Protein AF-A0A1Q7BF94-F1 (afdb_monomer_lite)

Structure (mmCIF, N/CA/C/O backbone):
data_AF-A0A1Q7BF94-F1
#
_entry.id   AF-A0A1Q7BF94-F1
#
loop_
_atom_site.group_PDB
_atom_site.id
_atom_site.type_symbol
_atom_site.label_atom_id
_atom_site.label_alt_id
_atom_site.label_comp_id
_atom_site.label_asym_id
_atom_site.label_entity_id
_atom_site.label_seq_id
_atom_site.pdbx_PDB_ins_code
_atom_site.Cartn_x
_atom_site.Cartn_y
_atom_site.Cartn_z
_atom_site.occupancy
_atom_site.B_iso_or_equiv
_atom_site.auth_seq_id
_atom_site.auth_comp_id
_atom_site.auth_asym_id
_atom_site.auth_atom_id
_atom_site.pdbx_PDB_model_num
ATOM 1 N N . MET A 1 1 ? 32.472 3.918 -48.542 1.00 66.25 1 MET A N 1
ATOM 2 C CA . MET A 1 1 ? 31.817 2.669 -48.081 1.00 66.25 1 MET A CA 1
ATOM 3 C C . MET A 1 1 ? 31.823 2.510 -46.561 1.00 66.25 1 MET A C 1
ATOM 5 O O . MET A 1 1 ? 30.796 2.153 -46.005 1.00 66.25 1 MET A O 1
ATOM 9 N N . THR A 1 2 ? 32.910 2.847 -45.864 1.00 86.94 2 THR A N 1
ATOM 10 C CA . THR A 1 2 ? 33.035 2.756 -44.392 1.00 86.94 2 THR A CA 1
ATOM 11 C C . THR A 1 2 ? 32.026 3.598 -43.596 1.00 86.94 2 THR A C 1
ATOM 13 O O . THR A 1 2 ? 31.486 3.116 -42.607 1.00 86.94 2 THR A O 1
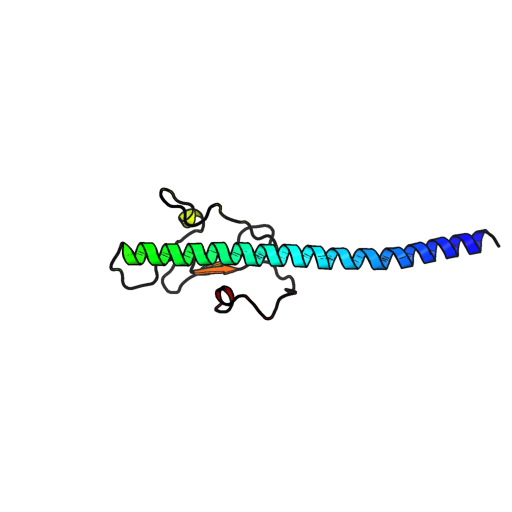ATOM 16 N N . TYR A 1 3 ? 31.705 4.817 -44.042 1.00 90.69 3 TYR A N 1
ATOM 17 C CA . TYR A 1 3 ? 30.733 5.689 -43.359 1.00 90.69 3 TYR A CA 1
ATOM 18 C C . TYR A 1 3 ? 29.303 5.120 -43.347 1.00 90.69 3 TYR A C 1
ATOM 20 O O . TYR A 1 3 ? 28.638 5.113 -42.314 1.00 90.69 3 TYR A O 1
ATOM 28 N N . LEU A 1 4 ? 28.855 4.581 -44.485 1.00 91.81 4 LEU A N 1
ATOM 29 C CA . LEU A 1 4 ? 27.549 3.927 -44.618 1.00 91.81 4 LEU A CA 1
ATOM 30 C C . LEU A 1 4 ? 27.435 2.712 -43.692 1.00 91.81 4 LEU A C 1
ATOM 32 O O . LEU A 1 4 ? 26.418 2.538 -43.028 1.00 91.81 4 LEU A O 1
ATOM 36 N N . MET A 1 5 ? 28.502 1.916 -43.599 1.00 92.31 5 MET A N 1
ATOM 37 C CA . MET A 1 5 ? 28.543 0.743 -42.727 1.00 92.31 5 MET A CA 1
ATOM 38 C C . MET A 1 5 ? 28.498 1.134 -41.237 1.00 92.31 5 MET A C 1
ATOM 40 O O . MET A 1 5 ? 27.786 0.503 -40.459 1.00 92.31 5 MET A O 1
ATOM 44 N N . LEU A 1 6 ? 29.186 2.217 -40.853 1.00 93.75 6 LEU A N 1
ATOM 45 C CA . LEU A 1 6 ? 29.161 2.757 -39.489 1.00 93.75 6 LEU A CA 1
ATOM 46 C C . LEU A 1 6 ? 27.773 3.286 -39.099 1.00 93.75 6 LEU A C 1
ATOM 48 O O . LEU A 1 6 ? 27.277 2.969 -38.020 1.00 93.75 6 LEU A O 1
ATOM 52 N N . MET A 1 7 ? 27.127 4.057 -39.980 1.00 93.81 7 MET A N 1
ATOM 53 C CA . MET A 1 7 ? 25.766 4.554 -39.749 1.00 93.81 7 MET A CA 1
ATOM 54 C C . MET A 1 7 ? 24.781 3.398 -39.550 1.00 93.81 7 MET A C 1
ATOM 56 O O . MET A 1 7 ? 23.967 3.429 -38.629 1.00 93.81 7 MET A O 1
ATOM 60 N N . PHE A 1 8 ? 24.903 2.341 -40.358 1.00 93.50 8 PHE A N 1
ATOM 61 C CA . PHE A 1 8 ? 24.053 1.159 -40.244 1.00 93.50 8 PHE A CA 1
ATOM 62 C C . PHE A 1 8 ? 24.258 0.418 -38.914 1.00 93.50 8 PHE A C 1
ATOM 64 O O . PHE A 1 8 ? 23.287 0.030 -38.266 1.00 93.50 8 PHE A O 1
ATOM 71 N N . ALA A 1 9 ? 25.509 0.280 -38.459 1.00 92.88 9 ALA A N 1
ATOM 72 C CA . ALA A 1 9 ? 25.824 -0.329 -37.168 1.00 92.88 9 ALA A CA 1
ATOM 73 C C . ALA A 1 9 ? 25.214 0.453 -35.989 1.00 92.88 9 ALA A C 1
ATOM 75 O O . ALA A 1 9 ? 24.621 -0.149 -35.096 1.00 92.88 9 ALA A O 1
ATOM 76 N N . ILE A 1 10 ? 25.293 1.788 -36.008 1.00 92.44 10 ILE A N 1
ATOM 77 C CA . ILE A 1 10 ? 24.717 2.645 -34.957 1.00 92.44 10 ILE A CA 1
ATOM 78 C C . ILE A 1 10 ? 23.188 2.503 -34.908 1.00 92.44 10 ILE A C 1
ATOM 80 O O . ILE A 1 10 ? 22.615 2.376 -33.825 1.00 92.44 10 ILE A O 1
ATOM 84 N N . VAL A 1 11 ? 22.524 2.463 -36.068 1.00 92.06 11 VAL A N 1
ATOM 85 C CA . VAL A 1 11 ? 21.068 2.262 -36.151 1.00 92.06 11 VAL A CA 1
ATOM 86 C C . VAL A 1 11 ? 20.665 0.890 -35.601 1.00 92.06 11 VAL A C 1
ATOM 88 O O . VAL A 1 11 ? 19.726 0.807 -34.810 1.00 92.06 11 VAL A O 1
ATOM 91 N N . LEU A 1 12 ? 21.394 -0.177 -35.949 1.00 89.56 12 LEU A N 1
ATOM 92 C CA . LEU A 1 12 ? 21.127 -1.525 -35.433 1.00 89.56 12 LEU A CA 1
ATOM 93 C C . LEU A 1 12 ? 21.266 -1.599 -33.907 1.00 89.56 12 LEU A C 1
ATOM 95 O O . LEU A 1 12 ? 20.412 -2.185 -33.239 1.00 89.56 12 LEU A O 1
ATOM 99 N N . ILE A 1 13 ? 22.291 -0.955 -33.345 1.00 87.31 13 ILE A N 1
ATOM 100 C CA . ILE A 1 13 ? 22.498 -0.881 -31.892 1.00 87.31 13 ILE A CA 1
ATOM 101 C C . ILE A 1 13 ? 21.365 -0.088 -31.218 1.00 87.31 13 ILE A C 1
ATOM 103 O O . ILE A 1 13 ? 20.851 -0.507 -30.177 1.00 87.31 13 ILE A O 1
ATOM 107 N N . GLY A 1 14 ? 20.916 1.018 -31.819 1.00 82.44 14 GLY A N 1
ATOM 108 C CA . GLY A 1 14 ? 19.791 1.809 -31.308 1.00 82.44 14 GLY A CA 1
ATOM 109 C C . GLY A 1 14 ? 18.471 1.025 -31.266 1.00 82.44 14 GLY A C 1
ATOM 110 O O . GLY A 1 14 ? 17.755 1.053 -30.259 1.00 82.44 14 GLY A O 1
ATOM 111 N N . ILE A 1 15 ? 18.173 0.260 -32.322 1.00 81.81 15 ILE A N 1
ATOM 112 C CA . ILE A 1 15 ? 16.977 -0.596 -32.383 1.00 81.81 15 ILE A CA 1
ATOM 113 C C . ILE A 1 15 ? 17.057 -1.711 -31.332 1.00 81.81 15 ILE A C 1
ATOM 115 O O . ILE A 1 15 ? 16.098 -1.909 -30.583 1.00 81.81 15 ILE A O 1
ATOM 119 N N . ALA A 1 16 ? 18.204 -2.390 -31.218 1.00 77.81 16 ALA A N 1
ATOM 120 C CA . ALA A 1 16 ? 18.407 -3.458 -30.237 1.00 77.81 16 ALA A CA 1
ATOM 121 C C . ALA A 1 16 ? 18.238 -2.966 -28.786 1.00 77.81 16 ALA A C 1
ATOM 123 O O . ALA A 1 16 ? 17.607 -3.633 -27.966 1.00 77.81 16 ALA A O 1
ATOM 124 N N . THR A 1 17 ? 18.727 -1.762 -28.475 1.00 76.25 17 THR A N 1
ATOM 125 C CA . THR A 1 17 ? 18.662 -1.183 -27.120 1.00 76.25 17 THR A CA 1
ATOM 126 C C . THR A 1 17 ? 17.231 -0.807 -26.708 1.00 76.25 17 THR A C 1
ATOM 128 O O . THR A 1 17 ? 16.853 -0.926 -25.541 1.00 76.25 17 THR A O 1
ATOM 131 N N . THR A 1 18 ? 16.386 -0.416 -27.668 1.00 71.50 18 THR A N 1
ATOM 132 C CA . THR A 1 18 ? 15.002 0.021 -27.405 1.00 71.50 18 THR A CA 1
ATOM 133 C C . THR A 1 18 ? 14.112 -1.113 -26.873 1.00 71.50 18 THR A C 1
ATOM 135 O O . THR A 1 18 ? 13.168 -0.863 -26.117 1.00 71.50 18 THR A O 1
ATOM 138 N N . ALA A 1 19 ? 14.416 -2.370 -27.212 1.00 62.00 19 ALA A N 1
ATOM 139 C CA . ALA A 1 19 ? 13.671 -3.530 -26.723 1.00 62.00 19 ALA A CA 1
ATOM 140 C C . ALA A 1 19 ? 13.882 -3.777 -25.216 1.00 62.00 19 ALA A C 1
ATOM 142 O O . ALA A 1 19 ? 12.929 -4.114 -24.513 1.00 62.00 19 ALA A O 1
ATOM 143 N N . ALA A 1 20 ? 15.090 -3.533 -24.695 1.00 62.59 20 ALA A N 1
ATOM 144 C CA . ALA A 1 20 ? 15.418 -3.775 -23.288 1.00 62.59 20 ALA A CA 1
ATOM 145 C C . ALA A 1 20 ? 14.736 -2.778 -22.329 1.00 62.59 20 ALA A C 1
ATOM 147 O O . ALA A 1 20 ? 14.319 -3.148 -21.231 1.00 62.59 20 ALA A O 1
ATOM 148 N N . ALA A 1 21 ? 14.546 -1.524 -22.755 1.00 61.75 21 ALA A N 1
ATOM 149 C CA . ALA A 1 21 ? 13.974 -0.471 -21.910 1.00 61.75 21 ALA A CA 1
ATOM 150 C C . ALA A 1 21 ? 12.499 -0.715 -21.532 1.00 61.75 21 ALA A C 1
ATOM 152 O O . ALA A 1 21 ? 12.058 -0.349 -20.441 1.00 61.75 21 ALA A O 1
ATOM 153 N N . LYS A 1 22 ? 11.718 -1.361 -22.407 1.00 61.50 22 LYS A N 1
ATOM 154 C CA . LYS A 1 22 ? 10.291 -1.622 -22.146 1.00 61.50 22 LYS A CA 1
ATOM 155 C C . LYS A 1 22 ? 10.068 -2.672 -21.054 1.00 61.50 22 LYS A C 1
ATOM 157 O O . LYS A 1 22 ? 9.045 -2.620 -20.373 1.00 61.50 22 LYS A O 1
ATOM 162 N N . GLN A 1 23 ? 11.012 -3.591 -20.858 1.00 67.38 23 GLN A N 1
ATOM 163 C CA . GLN A 1 23 ? 10.851 -4.710 -19.929 1.00 67.38 23 GLN A CA 1
ATOM 164 C C . GLN A 1 23 ? 11.004 -4.289 -18.460 1.00 67.38 23 GLN A C 1
ATOM 166 O O . GLN A 1 23 ? 10.311 -4.819 -17.593 1.00 67.38 23 GLN A O 1
ATOM 171 N N . TRP A 1 24 ? 11.822 -3.270 -18.183 1.00 69.88 24 TRP A N 1
ATOM 172 C CA . TRP A 1 24 ? 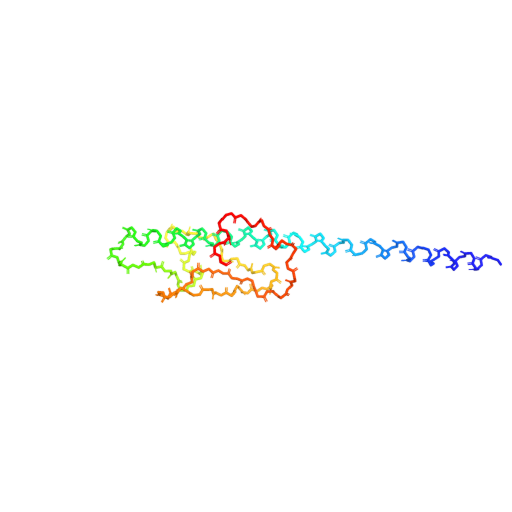12.058 -2.770 -16.825 1.00 69.88 24 TRP A CA 1
ATOM 173 C C . TRP A 1 24 ? 10.792 -2.204 -16.174 1.00 69.88 24 TRP A C 1
ATOM 175 O O . TRP A 1 24 ? 10.494 -2.491 -15.016 1.00 69.88 24 TRP A O 1
ATOM 185 N N . LYS A 1 25 ? 10.004 -1.429 -16.930 1.00 72.50 25 LYS A N 1
ATOM 186 C CA . LYS A 1 25 ? 8.779 -0.798 -16.414 1.00 72.50 25 LYS A CA 1
ATOM 187 C C . LYS A 1 25 ? 7.763 -1.834 -15.920 1.00 72.50 25 LYS A C 1
ATOM 189 O O . LYS A 1 25 ? 7.088 -1.602 -14.923 1.00 72.50 25 LYS A O 1
ATOM 194 N N . VAL A 1 26 ? 7.680 -2.978 -16.600 1.00 76.62 26 VAL A N 1
ATOM 195 C CA . VAL A 1 26 ? 6.771 -4.075 -16.236 1.00 76.62 26 VAL A CA 1
ATOM 196 C C . VAL A 1 26 ? 7.213 -4.749 -14.939 1.00 76.62 26 VAL A C 1
ATOM 198 O O . VAL A 1 26 ? 6.369 -5.058 -14.102 1.00 76.62 26 VAL A O 1
ATOM 201 N N . ILE A 1 27 ? 8.518 -4.961 -14.759 1.00 79.69 27 ILE A N 1
ATOM 202 C CA . ILE A 1 27 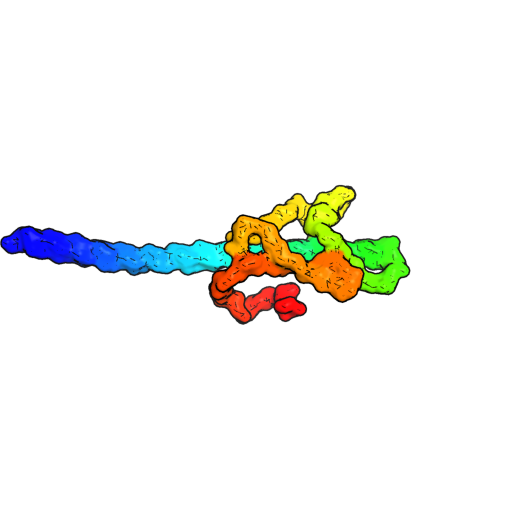? 9.062 -5.596 -13.551 1.00 79.69 27 ILE A CA 1
ATOM 203 C C . ILE A 1 27 ? 8.811 -4.706 -12.330 1.00 79.69 27 ILE A C 1
ATOM 205 O O . ILE A 1 27 ? 8.200 -5.160 -11.367 1.00 79.69 27 ILE A O 1
ATOM 209 N N . VAL A 1 28 ? 9.172 -3.422 -12.413 1.00 82.75 28 VAL A N 1
ATOM 210 C CA . VAL A 1 28 ? 8.992 -2.475 -11.300 1.00 82.75 28 VAL A CA 1
ATOM 211 C C . VAL A 1 28 ? 7.522 -2.334 -10.912 1.00 82.75 28 VAL A C 1
ATOM 213 O O . VAL A 1 28 ? 7.189 -2.359 -9.732 1.00 82.75 28 VAL A O 1
ATOM 216 N N . GLN A 1 29 ? 6.614 -2.229 -11.886 1.00 81.94 29 GLN A N 1
ATOM 217 C CA . GLN A 1 29 ? 5.192 -2.116 -11.569 1.00 81.94 29 GLN A CA 1
ATOM 218 C C . GLN A 1 29 ? 4.657 -3.379 -10.867 1.00 81.94 29 GLN A C 1
ATOM 220 O O . GLN A 1 29 ? 3.849 -3.264 -9.950 1.00 81.94 29 GLN A O 1
ATOM 225 N N . ARG A 1 30 ? 5.127 -4.579 -11.237 1.00 84.12 30 ARG A N 1
ATOM 226 C CA . ARG A 1 30 ? 4.743 -5.824 -10.549 1.00 84.12 30 ARG A CA 1
ATOM 227 C C . ARG A 1 30 ? 5.231 -5.873 -9.104 1.00 84.12 30 ARG A C 1
ATOM 229 O O . ARG A 1 30 ? 4.492 -6.348 -8.246 1.00 84.12 30 ARG A O 1
ATOM 236 N N . GLU A 1 31 ? 6.446 -5.400 -8.838 1.00 86.00 31 GLU A N 1
ATOM 237 C CA . GLU A 1 31 ? 6.985 -5.317 -7.475 1.00 86.00 31 GLU A CA 1
ATOM 238 C C . GLU A 1 31 ? 6.162 -4.353 -6.614 1.00 86.00 31 GLU A C 1
ATOM 240 O O . GLU A 1 31 ? 5.733 -4.719 -5.521 1.00 86.00 31 GLU A O 1
ATOM 245 N N . LEU A 1 32 ? 5.845 -3.166 -7.141 1.00 86.25 32 LEU A N 1
ATOM 246 C CA . LEU A 1 32 ? 5.012 -2.184 -6.441 1.00 86.25 32 LEU A CA 1
ATOM 247 C C . LEU A 1 32 ? 3.594 -2.706 -6.163 1.00 86.25 32 LEU A C 1
ATOM 249 O O . LEU A 1 32 ? 3.045 -2.456 -5.091 1.00 86.25 32 LEU A O 1
ATOM 253 N N . GLU A 1 33 ? 3.001 -3.455 -7.096 1.00 85.88 33 GLU A N 1
ATOM 254 C CA . GLU A 1 33 ? 1.695 -4.093 -6.893 1.00 85.88 33 GLU A CA 1
ATOM 255 C C . GLU A 1 33 ? 1.740 -5.197 -5.824 1.00 85.88 33 GLU A C 1
ATOM 257 O O . GLU A 1 33 ? 0.812 -5.313 -5.021 1.00 85.88 33 GLU A O 1
ATOM 262 N N . ALA A 1 34 ? 2.811 -5.996 -5.774 1.00 86.94 34 ALA A N 1
ATOM 263 C CA . ALA A 1 34 ? 2.988 -7.002 -4.727 1.00 86.94 34 ALA A CA 1
ATOM 264 C C . ALA A 1 34 ? 3.113 -6.350 -3.340 1.00 86.94 34 ALA A C 1
ATOM 266 O O . ALA A 1 34 ? 2.459 -6.787 -2.390 1.00 86.94 34 ALA A O 1
ATOM 267 N N . ASP A 1 35 ? 3.879 -5.264 -3.248 1.00 87.62 35 ASP A N 1
ATOM 268 C CA . ASP A 1 35 ? 4.020 -4.465 -2.031 1.00 87.62 35 ASP A CA 1
ATOM 269 C C . ASP A 1 35 ? 2.703 -3.809 -1.603 1.00 87.62 35 ASP A C 1
ATOM 271 O O . ASP A 1 35 ? 2.393 -3.769 -0.409 1.00 87.62 35 ASP A O 1
ATOM 275 N N . LEU A 1 36 ? 1.909 -3.314 -2.560 1.00 87.94 36 LEU A N 1
ATOM 276 C CA . LEU A 1 36 ? 0.583 -2.752 -2.305 1.00 87.94 36 LEU A CA 1
ATOM 277 C C . LEU A 1 36 ? -0.326 -3.794 -1.657 1.00 87.94 36 LEU A C 1
ATOM 279 O O . LEU A 1 36 ? -0.945 -3.512 -0.630 1.00 87.94 36 LEU A O 1
ATOM 283 N N . LEU A 1 37 ? -0.377 -5.001 -2.223 1.00 86.62 37 LEU A N 1
ATOM 284 C CA . LEU A 1 37 ? -1.203 -6.087 -1.698 1.00 86.62 37 LEU A CA 1
ATOM 285 C C . LEU A 1 37 ? -0.739 -6.534 -0.310 1.00 86.62 37 LEU A C 1
ATOM 287 O O . LEU A 1 37 ? -1.567 -6.672 0.587 1.00 86.62 37 LEU A O 1
ATOM 291 N N . ALA A 1 38 ? 0.568 -6.711 -0.105 1.00 87.94 38 ALA A N 1
ATOM 292 C CA . ALA A 1 38 ? 1.113 -7.122 1.187 1.00 87.94 38 ALA A CA 1
ATOM 293 C C . ALA A 1 38 ? 0.768 -6.117 2.300 1.00 87.94 38 ALA A C 1
ATOM 295 O O . ALA A 1 38 ? 0.272 -6.505 3.359 1.00 87.94 38 ALA A O 1
ATOM 296 N N . LYS A 1 39 ? 0.964 -4.817 2.040 1.00 89.25 39 LYS A N 1
ATOM 297 C CA . LYS A 1 39 ? 0.624 -3.744 2.990 1.00 89.25 39 LYS A CA 1
ATOM 298 C C . LYS A 1 39 ? -0.885 -3.637 3.210 1.00 89.25 39 LYS A C 1
ATOM 300 O O . LYS A 1 39 ? -1.316 -3.439 4.343 1.00 89.25 39 LYS A O 1
ATOM 305 N N . GLY A 1 40 ? -1.683 -3.781 2.150 1.00 86.94 40 GLY A N 1
ATOM 306 C CA . GLY A 1 40 ? -3.145 -3.760 2.226 1.00 86.94 40 GLY A CA 1
ATOM 307 C C . GLY A 1 40 ? -3.696 -4.864 3.131 1.00 86.94 40 GLY A C 1
ATOM 308 O O . GLY A 1 40 ? -4.503 -4.579 4.014 1.00 86.94 40 GLY A O 1
ATOM 309 N N . ILE A 1 41 ? -3.191 -6.093 2.982 1.00 87.06 41 ILE A N 1
ATOM 310 C CA . ILE A 1 41 ? -3.567 -7.243 3.822 1.00 87.06 41 ILE A CA 1
ATOM 311 C C . ILE A 1 41 ? -3.170 -7.008 5.284 1.00 87.06 41 ILE A C 1
ATOM 313 O O . ILE A 1 41 ? -3.954 -7.283 6.190 1.00 87.06 41 ILE A O 1
ATOM 317 N N . GLU A 1 42 ? -1.978 -6.463 5.544 1.00 88.31 42 GLU A N 1
ATOM 318 C CA . GLU A 1 42 ? -1.543 -6.157 6.914 1.00 88.31 42 GLU A CA 1
ATOM 319 C C . GLU A 1 42 ? -2.467 -5.130 7.589 1.00 88.31 42 GLU A C 1
ATOM 321 O O . GLU A 1 42 ? -2.866 -5.317 8.740 1.00 88.31 42 GLU A O 1
ATOM 326 N N . ILE A 1 43 ? -2.865 -4.080 6.862 1.00 87.69 43 ILE A N 1
ATOM 327 C CA . ILE A 1 43 ? -3.807 -3.069 7.359 1.00 87.69 43 ILE A CA 1
ATOM 328 C C . ILE A 1 43 ? -5.186 -3.688 7.608 1.00 87.69 43 ILE A C 1
ATOM 330 O O . ILE A 1 43 ? -5.785 -3.444 8.654 1.00 87.69 43 ILE A O 1
ATOM 334 N N . GLN A 1 44 ? -5.683 -4.510 6.686 1.00 85.31 44 GLN A N 1
ATOM 335 C CA . GLN A 1 44 ? -6.974 -5.179 6.831 1.00 85.31 44 GLN A CA 1
ATOM 336 C C . GLN A 1 44 ? -7.003 -6.108 8.049 1.00 85.31 44 GLN A C 1
ATOM 338 O O . GLN A 1 44 ? -7.936 -6.053 8.850 1.00 85.31 44 GLN A O 1
ATOM 343 N N . ASN A 1 45 ? -5.956 -6.910 8.235 1.00 86.81 45 ASN A N 1
ATOM 344 C CA . ASN A 1 45 ? -5.823 -7.771 9.405 1.00 86.81 45 ASN A CA 1
ATOM 345 C C . ASN A 1 45 ? -5.775 -6.944 10.693 1.00 86.81 45 ASN A C 1
ATOM 347 O O . ASN A 1 45 ? -6.456 -7.278 11.662 1.00 86.81 45 ASN A O 1
ATOM 351 N N . ALA A 1 46 ? -5.041 -5.828 10.704 1.00 86.94 46 ALA A N 1
ATOM 352 C CA . ALA A 1 46 ? -5.007 -4.921 11.848 1.00 86.94 46 ALA A CA 1
ATOM 353 C C . ALA A 1 46 ? -6.396 -4.342 12.180 1.00 86.94 46 ALA A C 1
ATOM 355 O O . ALA A 1 46 ? -6.768 -4.285 13.353 1.00 86.94 46 ALA A O 1
ATOM 356 N N . LEU A 1 47 ? -7.185 -3.967 11.166 1.00 85.75 47 LEU A N 1
ATOM 357 C CA . LEU A 1 47 ? -8.568 -3.505 11.333 1.00 85.75 47 LEU A CA 1
ATOM 358 C C . LEU A 1 47 ? -9.479 -4.609 11.886 1.00 85.75 47 LEU A C 1
ATOM 360 O O . LEU A 1 47 ? -10.242 -4.366 12.824 1.00 85.75 47 LEU A O 1
ATOM 364 N N . ALA A 1 48 ? -9.361 -5.832 11.363 1.00 84.94 48 ALA A N 1
ATOM 365 C CA . ALA A 1 48 ? -10.114 -6.986 11.845 1.00 84.94 48 ALA A CA 1
ATOM 366 C C . ALA A 1 48 ? -9.795 -7.283 13.320 1.00 84.94 48 ALA A C 1
ATOM 368 O O . ALA A 1 48 ? -10.709 -7.386 14.142 1.00 84.94 48 ALA A O 1
ATOM 369 N N . PHE A 1 49 ? -8.513 -7.320 13.697 1.00 84.19 49 PHE A N 1
ATOM 370 C CA . PHE A 1 49 ? -8.104 -7.515 15.089 1.00 84.19 49 PHE A CA 1
ATOM 371 C C . PHE A 1 49 ? -8.564 -6.377 16.005 1.00 84.19 49 PHE A C 1
ATOM 373 O O . PHE A 1 49 ? -9.047 -6.644 17.108 1.00 84.19 49 PHE A O 1
ATOM 380 N N . TYR A 1 50 ? -8.476 -5.122 15.558 1.00 84.69 50 TYR A N 1
ATOM 381 C CA . TYR A 1 50 ? -8.989 -3.984 16.318 1.00 84.69 50 TYR A CA 1
ATOM 382 C C . TYR A 1 50 ? -10.483 -4.153 16.616 1.00 84.69 50 TYR A C 1
ATOM 384 O O . TYR A 1 50 ? -10.892 -4.115 17.778 1.00 84.69 50 TYR A O 1
ATOM 392 N N . SER A 1 51 ? -11.287 -4.444 15.591 1.00 82.50 51 SER A N 1
ATOM 393 C CA . SER A 1 51 ? -12.730 -4.645 15.752 1.00 82.50 51 SER A CA 1
ATOM 394 C C . SER A 1 51 ? -13.051 -5.800 16.714 1.00 82.50 51 SER A C 1
ATOM 396 O O . SER A 1 51 ? -13.893 -5.654 17.603 1.00 82.50 51 SER A O 1
ATOM 398 N N . ALA A 1 52 ? -12.317 -6.915 16.620 1.00 83.31 52 ALA A N 1
ATOM 399 C CA . ALA A 1 52 ? -12.497 -8.084 17.475 1.00 83.31 52 ALA A CA 1
ATOM 400 C C . ALA A 1 52 ? -12.158 -7.791 18.945 1.00 83.31 52 ALA A C 1
ATOM 402 O O . ALA A 1 52 ? -12.905 -8.181 19.843 1.00 83.31 52 ALA A O 1
ATOM 403 N N . THR A 1 53 ? -11.060 -7.074 19.208 1.00 81.06 53 THR A N 1
ATOM 404 C CA . THR A 1 53 ? -10.664 -6.718 20.582 1.00 81.06 53 THR A CA 1
ATOM 405 C C . THR A 1 53 ? -11.631 -5.741 21.241 1.00 81.06 53 THR A C 1
ATOM 407 O O . THR A 1 53 ? -11.966 -5.915 22.412 1.00 81.06 53 THR A O 1
ATOM 410 N N . ILE A 1 54 ? -12.134 -4.750 20.500 1.00 78.06 54 ILE A N 1
ATOM 411 C CA . ILE A 1 54 ? -13.116 -3.798 21.027 1.00 78.06 54 ILE A CA 1
ATOM 412 C C . ILE A 1 54 ? -14.455 -4.490 21.286 1.00 78.06 54 ILE A C 1
ATOM 414 O O . ILE A 1 54 ? -15.053 -4.258 22.334 1.00 78.06 54 ILE A O 1
ATOM 418 N N . LYS A 1 55 ? -14.887 -5.391 20.396 1.00 76.12 55 LYS A N 1
ATOM 419 C CA . LYS A 1 55 ? -16.092 -6.209 20.592 1.00 76.12 55 LYS A CA 1
ATOM 420 C C . LYS A 1 55 ? -15.981 -7.134 21.809 1.00 76.12 55 LYS A C 1
ATOM 422 O O . LYS A 1 55 ? -16.960 -7.324 22.521 1.00 76.12 55 LYS A O 1
ATOM 427 N N . ALA A 1 56 ? -14.798 -7.689 22.075 1.00 73.38 56 ALA A N 1
ATOM 428 C CA . ALA A 1 56 ? -14.557 -8.488 23.277 1.00 73.38 56 ALA A CA 1
ATOM 429 C C . ALA A 1 56 ? -14.534 -7.635 24.560 1.00 73.38 56 ALA A C 1
ATOM 431 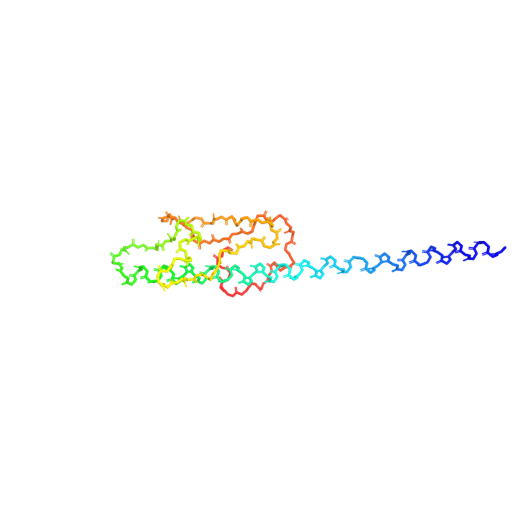O O . ALA A 1 56 ? -14.955 -8.099 25.615 1.00 73.38 56 ALA A O 1
ATOM 432 N N . GLY A 1 57 ? -14.047 -6.391 24.478 1.00 66.69 57 GLY A N 1
ATOM 433 C CA . GLY A 1 57 ? -13.942 -5.476 25.620 1.00 66.69 57 GLY A CA 1
ATOM 434 C C . GLY A 1 57 ? -15.195 -4.639 25.908 1.00 66.69 57 GLY A C 1
ATOM 435 O O . GLY A 1 57 ? -15.312 -4.084 27.000 1.00 66.69 57 GLY A O 1
ATOM 436 N N . ARG A 1 58 ? -16.128 -4.512 24.956 1.00 63.69 58 ARG A N 1
ATOM 437 C CA . ARG A 1 58 ? -17.373 -3.744 25.100 1.00 63.69 58 ARG A CA 1
ATOM 438 C C . ARG A 1 58 ? -18.542 -4.502 24.482 1.00 63.69 58 ARG A C 1
ATOM 440 O O . ARG A 1 58 ? -18.510 -4.845 23.306 1.00 63.69 58 ARG A O 1
ATOM 447 N N . VAL A 1 59 ? -19.624 -4.651 25.247 1.00 57.53 59 VAL A N 1
ATOM 448 C CA . VAL A 1 59 ? -20.925 -5.153 24.767 1.00 57.53 59 VAL A CA 1
ATOM 449 C C . VAL A 1 59 ? -21.632 -4.049 23.969 1.00 57.53 59 VAL A C 1
ATOM 451 O O . VAL A 1 59 ? -22.681 -3.548 24.360 1.00 57.53 59 VAL A O 1
ATOM 454 N N . MET A 1 60 ? -21.013 -3.587 22.882 1.00 60.09 60 MET A N 1
ATOM 455 C CA . MET A 1 60 ? -21.643 -2.659 21.946 1.00 60.09 60 MET A CA 1
ATOM 456 C C . MET A 1 60 ? -22.166 -3.429 20.728 1.00 60.09 60 MET A C 1
ATOM 458 O O . MET A 1 60 ? -21.419 -4.212 20.137 1.00 60.09 60 MET A O 1
ATOM 462 N N . PRO A 1 61 ? -23.434 -3.225 20.331 1.00 53.78 61 PRO A N 1
ATOM 463 C CA . PRO A 1 61 ? -23.965 -3.797 19.105 1.00 53.78 61 PRO A CA 1
ATOM 464 C C . PRO A 1 61 ? -23.425 -3.005 17.903 1.00 53.78 61 PRO A C 1
ATOM 466 O O . PRO A 1 61 ? -23.896 -1.910 17.613 1.00 53.78 61 PRO A O 1
ATOM 469 N N . GLY A 1 62 ? -22.408 -3.539 17.222 1.00 63.50 62 GLY A N 1
ATOM 470 C CA . GLY A 1 62 ? -21.886 -2.984 15.966 1.00 63.50 62 GLY A CA 1
ATOM 471 C C . GLY A 1 62 ? -20.401 -3.270 15.731 1.00 63.50 62 GLY A C 1
ATOM 472 O O . GLY A 1 62 ? -19.643 -3.494 16.674 1.00 63.50 62 GLY A O 1
ATOM 473 N N . GLU A 1 63 ? -19.977 -3.266 14.466 1.00 69.25 63 GLU A N 1
ATOM 474 C CA . GLU A 1 63 ? -18.556 -3.285 14.106 1.00 69.25 63 GLU A CA 1
ATOM 475 C C . GLU A 1 63 ? -17.946 -1.907 14.384 1.00 69.25 63 GLU A C 1
ATOM 477 O O . GLU A 1 63 ? -18.380 -0.893 13.827 1.00 69.25 63 GLU A O 1
ATOM 482 N N . VAL A 1 64 ? -16.962 -1.871 15.286 1.00 74.81 64 VAL A N 1
ATOM 483 C CA . VAL A 1 64 ? -16.261 -0.644 15.677 1.00 74.81 64 VAL A CA 1
ATOM 484 C C . VAL A 1 64 ? -14.948 -0.560 14.916 1.00 74.81 64 VAL A C 1
ATOM 486 O O . VAL A 1 64 ? -14.053 -1.385 15.109 1.00 74.81 64 VAL A O 1
ATOM 489 N N . TYR A 1 65 ? -14.832 0.470 14.084 1.00 81.69 65 TYR A N 1
ATOM 490 C CA . TYR A 1 65 ? -13.642 0.750 13.294 1.00 81.69 65 TYR A CA 1
ATOM 491 C C . TYR A 1 65 ? -12.895 1.980 13.827 1.00 81.69 65 TYR A C 1
ATOM 493 O O . TYR A 1 65 ? -13.521 2.908 14.351 1.00 81.69 65 TYR A O 1
ATOM 501 N N . PRO A 1 66 ? -11.557 2.023 13.705 1.00 81.38 66 PRO A N 1
ATOM 502 C CA . PRO A 1 66 ? -10.772 3.183 14.115 1.00 81.38 66 PRO A CA 1
ATOM 503 C C . PRO A 1 66 ? -11.048 4.388 13.205 1.00 81.38 66 PRO A C 1
ATOM 505 O O . PRO A 1 66 ? -11.400 4.231 12.035 1.00 81.38 66 PRO A O 1
ATOM 508 N N . GLN A 1 67 ? -10.862 5.609 13.713 1.00 80.94 67 GLN A N 1
ATOM 509 C CA . GLN A 1 67 ? -11.038 6.820 12.899 1.00 80.94 67 GLN A CA 1
ATOM 510 C C . GLN A 1 67 ? -9.826 7.107 12.014 1.00 80.94 67 GLN A C 1
ATOM 512 O O . GLN A 1 67 ? -9.977 7.717 10.955 1.00 80.94 67 GLN A O 1
ATOM 517 N N . THR A 1 68 ? -8.640 6.672 12.447 1.00 82.06 68 THR A N 1
ATOM 518 C CA . THR A 1 68 ? -7.375 6.871 11.738 1.00 82.06 68 THR A CA 1
ATOM 519 C C . THR A 1 68 ? -6.505 5.616 11.796 1.00 82.06 68 THR A C 1
ATOM 521 O O . THR A 1 68 ? -6.568 4.849 12.755 1.00 82.06 68 THR A O 1
ATOM 524 N N . LEU A 1 69 ? -5.625 5.420 10.807 1.00 81.44 69 LEU A N 1
ATOM 525 C CA . LEU A 1 69 ? -4.623 4.343 10.862 1.00 81.44 69 LEU A CA 1
ATOM 526 C C . LEU A 1 69 ? -3.634 4.522 12.023 1.00 81.44 69 LEU A C 1
ATOM 528 O O . LEU A 1 69 ? -3.087 3.543 12.524 1.00 81.44 69 LEU A O 1
ATOM 532 N N . ALA A 1 70 ? -3.429 5.757 12.490 1.00 81.19 70 ALA A N 1
ATOM 533 C CA . ALA A 1 70 ? -2.604 6.031 13.661 1.00 81.19 70 ALA A CA 1
ATOM 534 C C . ALA A 1 70 ? -3.176 5.375 14.932 1.00 81.19 70 ALA A C 1
ATOM 536 O O . ALA A 1 70 ? -2.407 4.930 15.786 1.00 81.19 70 ALA A O 1
ATOM 537 N N . ASP A 1 71 ? -4.500 5.219 15.037 1.00 78.88 71 ASP A N 1
ATOM 538 C CA . ASP A 1 71 ? -5.125 4.528 16.170 1.00 78.88 71 ASP A CA 1
ATOM 539 C C . ASP A 1 71 ? -4.712 3.047 16.248 1.00 78.88 71 ASP A C 1
ATOM 541 O O . ASP A 1 71 ? -4.605 2.504 17.346 1.00 78.88 71 ASP A O 1
ATOM 545 N N . LEU A 1 72 ? -4.397 2.411 15.110 1.00 79.44 72 LEU A N 1
ATOM 546 C CA . LEU A 1 72 ? -3.915 1.023 15.053 1.00 79.44 72 LEU A CA 1
ATOM 547 C C . LEU A 1 72 ? -2.475 0.866 15.557 1.00 79.44 72 LEU A C 1
ATOM 549 O O . LEU A 1 72 ? -2.068 -0.235 15.922 1.00 79.44 72 LEU A O 1
ATOM 553 N N . THR A 1 73 ? -1.704 1.953 15.593 1.00 82.88 73 THR A N 1
ATOM 554 C CA . THR A 1 73 ? -0.320 1.961 16.097 1.00 82.88 73 THR A CA 1
ATOM 555 C C . THR A 1 73 ? -0.223 2.258 17.598 1.00 82.88 73 THR A C 1
ATOM 557 O O . THR A 1 73 ? 0.878 2.314 18.145 1.00 82.88 73 THR A O 1
ATOM 560 N N . ARG A 1 74 ? -1.355 2.449 18.296 1.00 78.56 74 ARG A N 1
ATOM 561 C CA . ARG A 1 74 ? -1.349 2.798 19.724 1.00 78.56 74 ARG A CA 1
ATOM 562 C C . ARG A 1 74 ? -0.885 1.637 20.611 1.00 78.56 74 ARG A C 1
ATOM 564 O O . ARG A 1 74 ? -1.344 0.504 20.497 1.00 78.56 74 ARG A O 1
ATOM 571 N N . LEU A 1 75 ? -0.001 1.963 21.551 1.00 68.25 75 LEU A N 1
ATOM 572 C CA . LEU A 1 75 ? 0.424 1.099 22.658 1.00 68.25 75 LEU A CA 1
ATOM 573 C C . LEU A 1 75 ? -0.711 0.980 23.698 1.00 68.25 75 LEU A C 1
ATOM 575 O O . LEU A 1 75 ? -1.518 1.905 23.806 1.00 68.25 75 LEU A O 1
ATOM 579 N N . PRO A 1 76 ? -0.812 -0.121 24.472 1.00 70.62 76 PRO A N 1
ATOM 580 C CA . PRO A 1 76 ? 0.216 -1.135 24.756 1.00 70.62 76 PRO A CA 1
ATOM 581 C C . PRO A 1 76 ? 0.274 -2.332 23.791 1.00 70.62 76 PRO A C 1
ATOM 583 O O . PRO A 1 76 ? 1.263 -3.059 23.804 1.00 70.62 76 PRO A O 1
ATOM 586 N N . LYS A 1 77 ? -0.743 -2.547 22.947 1.00 77.69 77 LYS A N 1
ATOM 587 C CA . LYS A 1 77 ? -0.743 -3.591 21.907 1.00 77.69 77 LYS A CA 1
ATOM 588 C C . LYS A 1 77 ? -1.017 -2.962 20.535 1.00 77.69 77 LYS A C 1
ATOM 590 O O . LYS A 1 77 ? -2.185 -2.817 20.182 1.00 77.69 77 LYS A O 1
ATOM 595 N N . PRO A 1 78 ? 0.026 -2.589 19.773 1.00 82.00 78 PRO A N 1
ATOM 596 C CA . PRO A 1 78 ? -0.159 -2.048 18.435 1.00 82.00 78 PRO A CA 1
ATOM 597 C C . PRO A 1 78 ? -0.628 -3.162 17.490 1.00 82.00 78 PRO A C 1
ATOM 599 O O . PRO A 1 78 ? 0.001 -4.217 17.403 1.00 82.00 78 PRO A O 1
ATOM 602 N N . PHE A 1 79 ? -1.730 -2.925 16.780 1.00 82.38 79 PHE A N 1
ATOM 603 C CA . PHE A 1 79 ? -2.245 -3.824 15.740 1.00 82.38 79 PHE A CA 1
ATOM 604 C C . PHE A 1 79 ? -1.466 -3.684 14.433 1.00 82.38 79 PHE A C 1
ATOM 606 O O . PHE A 1 79 ? -1.390 -4.628 13.653 1.00 82.38 79 PHE A O 1
ATOM 613 N N . LEU A 1 80 ? -0.869 -2.512 14.216 1.00 85.62 80 LEU A N 1
ATOM 614 C CA . LEU A 1 80 ? -0.037 -2.205 13.064 1.00 85.62 80 LEU A CA 1
ATOM 615 C C . LEU A 1 80 ? 1.329 -1.704 13.542 1.00 85.62 80 LEU A C 1
ATOM 617 O O . LEU A 1 80 ? 1.404 -0.866 14.441 1.00 85.62 80 LEU A O 1
ATOM 621 N N . ARG A 1 81 ? 2.421 -2.193 12.940 1.00 84.12 81 ARG A N 1
ATOM 622 C CA . ARG A 1 81 ? 3.788 -1.799 13.343 1.00 84.12 81 ARG A CA 1
ATOM 623 C C . ARG A 1 81 ? 4.115 -0.353 12.980 1.00 84.12 81 ARG A C 1
ATOM 625 O O . ARG A 1 81 ? 4.838 0.317 13.708 1.00 84.12 81 ARG A O 1
ATOM 632 N N . LYS A 1 82 ? 3.621 0.108 11.831 1.00 84.00 82 LYS A N 1
ATOM 633 C CA . LYS A 1 82 ? 3.793 1.470 11.321 1.00 84.00 82 LYS A CA 1
ATOM 634 C C . LYS A 1 82 ? 2.676 1.803 10.344 1.00 84.00 82 LYS A C 1
ATOM 636 O O . LYS A 1 82 ? 2.192 0.919 9.645 1.00 84.00 82 LYS A O 1
ATOM 641 N N . VAL A 1 83 ? 2.312 3.077 10.249 1.00 84.62 83 VAL A N 1
ATOM 642 C CA . VAL A 1 83 ? 1.415 3.536 9.185 1.00 84.62 83 VAL A CA 1
ATOM 643 C C . VAL A 1 83 ? 2.179 3.458 7.863 1.00 84.62 83 VAL A C 1
ATOM 645 O O . VAL A 1 83 ? 3.183 4.143 7.672 1.00 84.62 83 VAL A O 1
ATOM 648 N N . TYR A 1 84 ? 1.749 2.569 6.971 1.00 86.12 84 TYR A N 1
ATOM 649 C CA . TYR A 1 84 ? 2.348 2.424 5.648 1.00 86.12 84 TYR A CA 1
ATOM 650 C C . TYR A 1 84 ? 1.866 3.533 4.714 1.00 86.12 84 TYR A C 1
ATOM 652 O O . TYR A 1 84 ? 0.694 3.897 4.742 1.00 86.12 84 TYR A O 1
ATOM 660 N N . LEU A 1 85 ? 2.754 4.013 3.845 1.00 86.19 85 LEU A N 1
ATOM 661 C CA . LEU A 1 85 ? 2.388 4.843 2.698 1.00 86.19 85 LEU A CA 1
ATOM 662 C C . LEU A 1 85 ? 1.973 3.958 1.521 1.00 86.19 85 LEU A C 1
ATOM 664 O O . LEU A 1 85 ? 2.417 2.810 1.417 1.00 86.19 85 LEU A O 1
ATOM 668 N N . ASP A 1 86 ? 1.144 4.509 0.645 1.00 85.50 86 ASP A N 1
ATOM 669 C CA . ASP A 1 86 ? 0.738 3.880 -0.604 1.00 85.50 86 ASP A CA 1
ATOM 670 C C . ASP A 1 86 ? 1.944 3.799 -1.565 1.00 85.50 86 ASP A C 1
ATOM 672 O O . ASP A 1 86 ? 2.444 4.847 -1.995 1.00 85.50 86 ASP A O 1
ATOM 676 N N . PRO A 1 87 ? 2.433 2.589 -1.911 1.00 82.81 87 PRO A N 1
ATOM 677 C CA . PRO A 1 87 ? 3.592 2.422 -2.787 1.00 82.81 87 PRO A CA 1
ATOM 678 C C . PRO A 1 87 ? 3.307 2.808 -4.247 1.00 82.81 87 PRO A C 1
ATOM 680 O O . PRO A 1 87 ? 4.244 3.127 -4.970 1.00 82.81 87 PRO A O 1
ATOM 683 N N . MET A 1 88 ? 2.039 2.808 -4.678 1.00 81.94 88 MET A N 1
ATOM 684 C CA . MET A 1 88 ? 1.633 3.158 -6.048 1.00 81.94 88 MET A CA 1
ATOM 685 C C . MET A 1 88 ? 1.152 4.607 -6.164 1.00 81.94 88 MET A C 1
ATOM 687 O O . MET A 1 88 ? 1.327 5.240 -7.203 1.00 81.94 88 MET A O 1
ATOM 691 N N . GLY A 1 89 ? 0.513 5.128 -5.115 1.00 78.88 89 GLY A N 1
ATOM 692 C CA . GLY A 1 89 ? 0.033 6.511 -5.029 1.00 78.88 89 GLY A CA 1
ATOM 693 C C . GLY A 1 89 ? 1.052 7.502 -4.459 1.00 78.88 89 GLY A C 1
ATOM 694 O O . GLY A 1 89 ? 0.763 8.695 -4.425 1.00 78.88 89 GLY A O 1
ATOM 695 N N . HIS A 1 90 ? 2.220 7.024 -4.006 1.00 73.94 90 HIS A N 1
ATOM 696 C CA . HIS A 1 90 ? 3.294 7.818 -3.393 1.00 73.94 90 HIS A CA 1
ATOM 697 C C . HIS A 1 90 ? 2.800 8.774 -2.291 1.00 73.94 90 HIS A C 1
ATOM 699 O O . HIS A 1 90 ? 3.198 9.937 -2.231 1.00 73.94 90 HIS A O 1
ATOM 705 N N . GLY A 1 91 ? 1.914 8.300 -1.411 1.00 82.25 91 GLY A N 1
ATOM 706 C CA . GLY A 1 91 ? 1.311 9.162 -0.397 1.00 82.25 91 GLY A CA 1
ATOM 707 C C . GLY A 1 91 ? 0.359 8.446 0.550 1.00 82.25 91 GLY A C 1
ATOM 708 O O . GLY A 1 91 ? 0.558 7.283 0.901 1.00 82.25 91 GLY A O 1
ATOM 709 N N . GLU A 1 92 ? -0.666 9.168 0.997 1.00 85.19 92 GLU A N 1
ATOM 710 C CA . GLU A 1 92 ? -1.690 8.629 1.891 1.00 85.19 92 GLU A CA 1
ATOM 711 C C . GLU A 1 92 ? -2.712 7.767 1.152 1.00 85.19 92 GLU A C 1
ATOM 713 O O . GLU A 1 92 ? -3.170 8.118 0.058 1.00 85.19 92 GLU A O 1
ATOM 718 N N . TRP A 1 93 ? -3.132 6.693 1.818 1.00 87.12 93 TRP A N 1
ATOM 719 C CA . TRP A 1 93 ? -4.235 5.848 1.383 1.00 87.12 93 TRP A CA 1
ATOM 720 C C . TRP A 1 93 ? -5.551 6.620 1.328 1.00 87.12 93 TRP A C 1
ATOM 722 O O . TRP A 1 93 ? -5.793 7.572 2.071 1.00 87.12 93 TRP A O 1
ATOM 732 N N . GLU A 1 94 ? -6.435 6.174 0.451 1.00 86.81 94 GLU A N 1
ATOM 733 C CA . GLU A 1 94 ? -7.834 6.554 0.481 1.00 86.81 94 GLU A CA 1
ATOM 734 C C . GLU A 1 94 ? -8.586 5.650 1.463 1.00 86.81 94 GLU A C 1
ATOM 736 O O . GLU A 1 94 ? -8.465 4.425 1.424 1.00 86.81 94 GLU A O 1
ATOM 741 N N . TYR A 1 95 ? -9.347 6.252 2.375 1.00 87.62 95 TYR A N 1
ATOM 742 C CA . TYR A 1 95 ? -10.029 5.523 3.440 1.00 87.62 95 TYR A CA 1
ATOM 743 C C . TYR A 1 95 ? -11.442 5.121 3.022 1.00 87.62 95 TYR A C 1
ATOM 745 O O . TYR A 1 95 ? -12.274 5.979 2.722 1.00 87.62 95 TYR A O 1
ATOM 753 N N . LEU A 1 96 ? -11.735 3.823 3.080 1.00 85.38 96 LEU A N 1
ATOM 754 C CA . LEU A 1 96 ? -13.086 3.293 2.929 1.00 85.38 96 LEU A CA 1
ATOM 755 C C . LEU A 1 96 ? -13.774 3.346 4.289 1.00 85.38 96 LEU A C 1
ATOM 757 O O . LEU A 1 96 ? -13.325 2.706 5.244 1.00 85.38 96 LEU A O 1
ATOM 761 N N . ARG A 1 97 ? -14.838 4.146 4.397 1.00 83.62 97 ARG A N 1
ATOM 762 C CA . ARG A 1 97 ? -15.551 4.337 5.663 1.00 83.62 97 ARG A CA 1
ATOM 763 C C . ARG A 1 97 ? -16.675 3.320 5.839 1.00 83.62 97 ARG A C 1
ATOM 765 O O . ARG A 1 97 ? -17.432 3.072 4.906 1.00 83.62 97 ARG A O 1
ATOM 772 N N . ALA A 1 98 ? -16.788 2.768 7.046 1.00 81.19 98 ALA A N 1
ATOM 773 C CA . ALA A 1 98 ? -17.880 1.874 7.420 1.00 81.19 98 ALA A CA 1
ATOM 774 C C . ALA A 1 98 ? -19.218 2.631 7.525 1.00 81.19 98 ALA A C 1
ATOM 776 O O . ALA A 1 98 ? -19.209 3.810 7.897 1.00 81.19 98 ALA A O 1
ATOM 777 N N . PRO A 1 99 ? -20.372 1.958 7.341 1.00 77.19 99 PRO A N 1
ATOM 778 C CA . PRO A 1 99 ? -21.684 2.531 7.657 1.00 77.19 99 PRO A CA 1
ATOM 779 C C . PRO A 1 99 ? -21.819 2.957 9.127 1.00 77.19 99 PRO A C 1
ATOM 781 O O . PRO A 1 99 ? -22.530 3.907 9.438 1.00 77.19 99 PRO A O 1
ATOM 784 N N . THR A 1 100 ? -21.106 2.279 10.032 1.00 71.56 100 THR A N 1
ATOM 785 C CA . THR A 1 100 ? -21.042 2.583 11.471 1.00 71.56 100 THR A CA 1
ATOM 786 C C . THR A 1 100 ? -20.094 3.741 11.809 1.00 71.56 100 THR A C 1
ATOM 788 O O . THR A 1 100 ? -20.009 4.153 12.966 1.00 71.56 100 THR A O 1
ATOM 791 N N . GLY A 1 101 ? -19.397 4.294 10.811 1.00 76.94 101 GLY A N 1
ATOM 792 C CA . GLY A 1 101 ? -18.311 5.250 10.992 1.00 76.94 101 GLY A CA 1
ATOM 793 C C . GLY A 1 101 ? -16.957 4.571 11.237 1.00 76.94 101 GLY A C 1
ATOM 794 O O . GLY A 1 101 ? -16.869 3.418 11.646 1.00 76.94 101 GLY A O 1
ATOM 795 N N . GLY A 1 102 ? -15.875 5.302 10.961 1.00 82.31 102 GLY A N 1
ATOM 796 C CA . GLY A 1 102 ? -14.505 4.770 11.016 1.00 82.31 102 GLY A CA 1
ATOM 797 C C . GLY A 1 102 ? -14.040 4.143 9.699 1.00 82.31 102 GLY A C 1
ATOM 798 O O . GLY A 1 102 ? -14.768 4.153 8.709 1.00 82.31 102 GLY A O 1
ATOM 799 N N . ILE A 1 103 ? -12.795 3.674 9.667 1.00 85.31 103 ILE A N 1
ATOM 800 C CA . ILE A 1 103 ? -12.114 3.132 8.485 1.00 85.31 103 ILE A CA 1
ATOM 801 C C . ILE A 1 103 ? -12.300 1.611 8.459 1.00 85.31 103 ILE A C 1
ATOM 803 O O . ILE A 1 103 ? -11.703 0.906 9.266 1.00 85.31 103 ILE A O 1
ATOM 807 N N . MET A 1 104 ? -13.111 1.114 7.526 1.00 84.12 104 MET A N 1
ATOM 808 C CA . MET A 1 104 ? -13.307 -0.321 7.276 1.00 84.12 104 MET A CA 1
ATOM 809 C C . MET A 1 104 ? -12.208 -0.906 6.388 1.00 84.12 104 MET A C 1
ATOM 811 O O . MET A 1 104 ? -11.888 -2.087 6.490 1.00 84.12 104 MET A O 1
ATOM 815 N N . GLY A 1 105 ? -11.615 -0.080 5.527 1.00 84.94 105 GLY A N 1
ATOM 816 C CA . GLY A 1 105 ? -10.583 -0.516 4.598 1.00 84.94 105 GLY A CA 1
ATOM 817 C C . GLY A 1 105 ? -9.793 0.644 4.013 1.00 84.94 105 GLY A C 1
ATOM 818 O O . GLY A 1 105 ? -10.076 1.818 4.265 1.00 84.94 105 GLY A O 1
ATOM 819 N N . VAL A 1 106 ? -8.788 0.303 3.215 1.00 87.38 106 VAL A N 1
ATOM 820 C CA . VAL A 1 106 ? -7.920 1.262 2.532 1.00 87.38 106 VAL A CA 1
ATOM 821 C C . VAL A 1 106 ? -7.843 0.937 1.048 1.00 87.38 106 VAL A C 1
ATOM 823 O O . VAL A 1 106 ? -7.834 -0.228 0.660 1.00 87.38 106 VAL A O 1
ATOM 826 N N . ARG A 1 107 ? -7.771 1.975 0.217 1.00 85.25 107 ARG A N 1
ATOM 827 C CA . ARG A 1 107 ? -7.595 1.879 -1.233 1.00 85.25 107 ARG A CA 1
ATOM 828 C C . ARG A 1 107 ? -6.442 2.773 -1.677 1.00 85.25 107 ARG A C 1
ATOM 830 O O . ARG A 1 107 ? -6.225 3.844 -1.113 1.00 85.25 107 ARG A O 1
ATOM 837 N N . SER A 1 108 ? -5.684 2.326 -2.675 1.00 84.81 108 SER A N 1
ATOM 838 C CA . SER A 1 108 ? -4.660 3.165 -3.306 1.00 84.81 108 SER A CA 1
ATOM 839 C C . SER A 1 108 ? -5.304 4.270 -4.148 1.00 84.81 108 SER A C 1
ATOM 841 O O . SER A 1 108 ? -6.299 4.028 -4.827 1.00 84.81 108 SER A O 1
ATOM 843 N N . LYS A 1 109 ? -4.711 5.471 -4.153 1.00 84.25 109 LYS A N 1
ATOM 844 C CA . LYS A 1 109 ? -5.161 6.595 -5.004 1.00 84.25 109 LYS A CA 1
ATOM 845 C C . LYS A 1 109 ? -4.699 6.470 -6.460 1.00 84.25 109 LYS A C 1
ATOM 847 O O . LYS A 1 109 ? -5.013 7.326 -7.286 1.00 84.25 109 LYS A O 1
ATOM 852 N N . SER A 1 110 ? -3.903 5.450 -6.776 1.00 80.31 110 SER A N 1
ATOM 853 C CA . SER A 1 110 ? -3.336 5.279 -8.108 1.00 80.31 110 SER A CA 1
ATOM 854 C C . SER A 1 110 ? -4.411 4.934 -9.143 1.00 80.31 110 SER A C 1
ATOM 856 O O . SER A 1 110 ? -5.224 4.037 -8.942 1.00 80.31 110 SER A O 1
ATOM 858 N N . LEU A 1 111 ? -4.371 5.623 -10.287 1.00 73.38 111 LEU A N 1
ATOM 859 C CA . LEU A 1 111 ? -5.194 5.332 -11.470 1.00 73.38 111 LEU A CA 1
ATOM 860 C C . LEU A 1 111 ? -4.495 4.369 -12.446 1.00 73.38 111 LEU A C 1
ATOM 862 O O . LEU A 1 111 ? -4.982 4.137 -13.556 1.00 73.38 111 LEU A O 1
ATOM 866 N N . ALA A 1 112 ? -3.319 3.849 -12.080 1.00 73.75 112 ALA A N 1
ATOM 867 C CA . ALA A 1 112 ? -2.590 2.909 -12.917 1.00 73.75 112 ALA A CA 1
ATOM 868 C C . ALA A 1 112 ? -3.414 1.629 -13.112 1.00 73.75 112 ALA A C 1
ATOM 870 O O . ALA A 1 112 ? -4.014 1.118 -12.169 1.00 73.75 112 ALA A O 1
ATOM 871 N N . LYS A 1 113 ? -3.434 1.095 -14.341 1.00 71.00 113 LYS A N 1
ATOM 872 C CA . LYS A 1 113 ? -4.101 -0.183 -14.616 1.00 71.00 113 LYS A CA 1
ATOM 873 C C . LYS A 1 113 ? -3.370 -1.293 -13.850 1.00 71.00 113 LYS A C 1
ATOM 875 O O . LYS A 1 113 ? -2.203 -1.526 -14.176 1.00 71.00 113 LYS A O 1
ATOM 880 N N . PRO A 1 114 ? -4.023 -1.974 -12.890 1.00 73.44 114 PRO A N 1
ATOM 881 C CA . PRO A 1 114 ? -3.389 -3.063 -12.166 1.00 73.44 114 PRO A CA 1
ATOM 882 C C . PRO A 1 114 ? -3.123 -4.228 -13.122 1.00 73.44 114 PRO A C 1
ATOM 884 O O . PRO A 1 114 ? -3.976 -4.560 -13.957 1.00 73.44 114 PRO A O 1
ATOM 887 N N . PHE A 1 115 ? -1.946 -4.845 -13.005 1.00 67.00 115 PHE A N 1
ATOM 888 C CA . PHE A 1 115 ? -1.633 -6.091 -13.701 1.00 67.00 115 PHE A CA 1
ATOM 889 C C . PHE A 1 115 ? -2.431 -7.255 -13.114 1.00 67.00 115 PHE A C 1
ATOM 891 O O . PHE A 1 115 ? -2.914 -8.098 -13.871 1.00 67.00 115 PHE A O 1
ATOM 898 N N . ARG A 1 116 ? -2.605 -7.303 -11.785 1.00 65.69 116 ARG A N 1
ATOM 899 C CA . ARG A 1 116 ? -3.455 -8.311 -11.132 1.00 65.69 116 ARG A CA 1
ATOM 900 C C . ARG A 1 116 ? -4.895 -7.805 -11.018 1.00 65.69 116 ARG A C 1
ATOM 902 O O . ARG A 1 116 ? -5.214 -7.040 -10.118 1.00 65.69 116 ARG A O 1
ATOM 909 N N . GLN A 1 117 ? -5.757 -8.239 -11.937 1.00 64.94 117 GLN A N 1
ATOM 910 C CA . GLN A 1 117 ? -7.20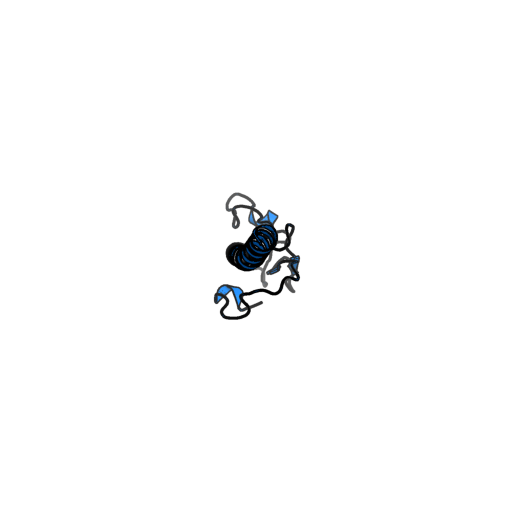6 -7.946 -11.924 1.00 64.94 117 GLN A CA 1
ATOM 911 C C . GLN A 1 117 ? -8.054 -9.134 -11.461 1.00 64.94 117 GLN A C 1
ATOM 913 O O . GLN A 1 117 ? -9.234 -8.984 -11.162 1.00 64.94 117 GLN A O 1
ATOM 918 N N . HIS A 1 118 ? -7.455 -10.321 -11.420 1.00 52.66 118 HIS A N 1
ATOM 919 C CA . HIS A 1 118 ? -8.096 -11.571 -11.051 1.00 52.66 118 HIS A CA 1
ATOM 920 C C . HIS A 1 118 ? -7.182 -12.347 -10.099 1.00 52.66 118 HIS A C 1
ATOM 922 O O . HIS A 1 118 ? -5.973 -12.119 -10.065 1.00 52.66 118 HIS A O 1
ATOM 928 N N . ASP A 1 119 ? -7.781 -13.248 -9.323 1.00 61.03 119 ASP A N 1
ATOM 929 C CA . ASP A 1 119 ? -7.092 -14.101 -8.347 1.00 61.03 119 ASP A CA 1
ATOM 930 C C . ASP A 1 119 ? -6.448 -13.343 -7.171 1.00 61.03 119 ASP A C 1
ATOM 932 O O . ASP A 1 119 ? -5.295 -13.539 -6.779 1.00 61.03 119 ASP A O 1
ATOM 936 N N . PHE A 1 120 ? -7.220 -12.428 -6.585 1.00 67.75 120 PHE A N 1
ATOM 937 C CA . PHE A 1 120 ? -6.847 -11.835 -5.309 1.00 67.75 120 PHE A CA 1
ATOM 938 C C . PHE A 1 120 ? -6.870 -12.901 -4.198 1.00 67.75 120 PHE A C 1
ATOM 940 O O . PHE A 1 120 ? -7.730 -13.793 -4.215 1.00 67.75 120 PHE A O 1
ATOM 947 N N . PRO A 1 121 ? -5.964 -12.825 -3.206 1.00 64.31 121 PRO A N 1
ATOM 948 C CA . PRO A 1 121 ? -6.073 -13.623 -1.987 1.00 64.31 121 PRO A CA 1
ATOM 949 C C . PRO A 1 121 ? -7.484 -13.500 -1.397 1.00 64.31 121 PRO A C 1
ATOM 951 O O . PRO A 1 121 ? -8.117 -12.453 -1.538 1.00 64.31 121 PRO A O 1
ATOM 954 N N . LEU A 1 122 ? -7.996 -14.573 -0.786 1.00 62.38 122 LEU A N 1
ATOM 955 C CA . LEU A 1 122 ? -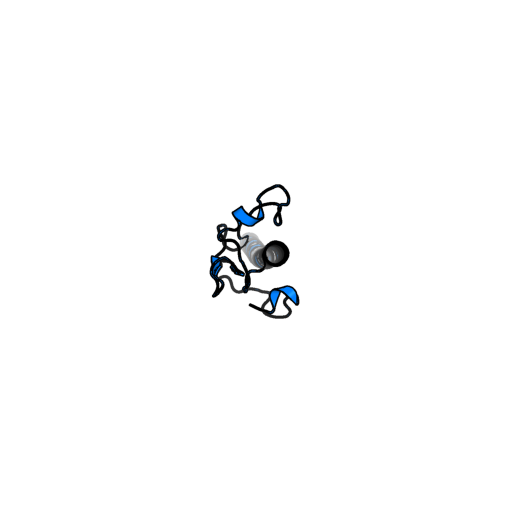9.365 -14.615 -0.245 1.00 62.38 122 LEU A CA 1
ATOM 956 C C . LEU A 1 122 ? -9.656 -13.427 0.684 1.00 62.38 122 LEU A C 1
ATOM 958 O O . LEU A 1 122 ? -10.741 -12.861 0.610 1.00 62.38 122 LEU A O 1
ATOM 962 N N . ASP A 1 123 ? -8.653 -12.980 1.440 1.00 60.81 123 ASP A N 1
ATOM 963 C CA . ASP A 1 123 ? -8.754 -11.833 2.344 1.00 60.81 123 ASP A CA 1
ATOM 964 C C . ASP A 1 123 ? -9.162 -10.534 1.621 1.00 60.81 123 ASP A C 1
ATOM 966 O O . ASP A 1 123 ? -9.938 -9.748 2.151 1.00 60.81 123 ASP A O 1
ATOM 970 N N . VAL A 1 124 ? -8.726 -10.332 0.373 1.00 60.31 124 VAL A N 1
ATOM 971 C CA . VAL A 1 124 ? -8.917 -9.077 -0.384 1.00 60.31 124 VAL A CA 1
ATOM 972 C C . VAL A 1 124 ? -10.129 -9.138 -1.329 1.00 60.31 124 VAL A C 1
ATOM 974 O O . VAL A 1 124 ? -10.530 -8.126 -1.889 1.00 60.31 124 VAL A O 1
ATOM 977 N N . ARG A 1 125 ? -10.755 -10.310 -1.516 1.00 57.84 125 ARG A N 1
ATOM 978 C CA . ARG A 1 125 ? -11.858 -10.504 -2.485 1.00 57.84 125 ARG A CA 1
ATOM 979 C C . ARG A 1 125 ? -13.166 -9.793 -2.130 1.00 57.84 125 ARG A C 1
ATOM 981 O O . ARG A 1 125 ? -14.057 -9.738 -2.972 1.00 57.84 125 ARG A O 1
ATOM 988 N N . HIS A 1 126 ? -13.309 -9.315 -0.899 1.00 53.53 126 HIS A N 1
ATOM 989 C CA . HIS A 1 126 ? -14.581 -8.834 -0.363 1.00 53.53 126 HIS A CA 1
ATOM 990 C C . HIS A 1 126 ? -14.821 -7.319 -0.519 1.00 53.53 126 HIS A C 1
ATOM 992 O O . HIS A 1 126 ? -15.821 -6.834 0.008 1.00 53.53 126 HIS A O 1
ATOM 998 N N . PHE A 1 127 ? -13.960 -6.588 -1.243 1.00 45.84 127 PHE A N 1
ATOM 999 C CA . PHE A 1 127 ? -14.071 -5.135 -1.445 1.00 45.84 127 PHE A CA 1
ATOM 1000 C C . PHE A 1 127 ? -14.015 -4.718 -2.915 1.00 45.84 127 PHE A C 1
ATOM 1002 O O . PHE A 1 127 ? -13.191 -5.290 -3.665 1.00 45.84 127 PHE A O 1
#

Radius of gyration: 23.16 Å; chains: 1; bounding box: 57×24×74 Å

Sequence (127 aa):
MTYLMLMFAIVLIGIATTAAAKQWKVIVQRELEADLLAKGIEIQNALAFYSATIKAGRVMPGEVYPQTLADLTRLPKPFLRKVYLDPMGHGEWEYLRAPTGGIMGVRSKSLAKPFRQHDFPLDVRHF

Secondary structure (DSSP, 8-state):
-HHHHHHHHHHHHHHHHHHHHHHHHHHHHHHHHHHHHHHHHHHHHHHHHHHHHHHHH---SS----SSHHHHT-SSS-SSSS---BTTTTBPPEEEE-TTSSEEEEE----SPPS--S---GGGTT-

pLDDT: mean 78.54, std 10.32, range [45.84, 93.81]

Foldseek 3Di:
DVVVVVVVVVVVVVVVVVVVVVVVVVVVLVVLLVVQLVVQLLLLQLQVVVQVVVVVVDVDPDRDAAQDSVVQCDPPDRSHVDDDARSQQRGHWDFDADPVGYGNGTHRPHPDDRPPPDDRDPSPVPD